Protein AF-A0A6F9XLU2-F1 (afdb_monomer)

Organism: NCBI:txid1601

Sequence (63 aa):
MIIDTNKIELLLSNKNLTDYQIEKMTGVSRVTVKQYRQNGINSMKLVNAVKLLDGYKQMKKIQ

Mean predicted aligned error: 3.03 Å

Radius of gyration: 10.54 Å; Cα contacts (8 Å, |Δi|>4): 48; chains: 1; bounding box: 27×22×24 Å

Secondary structure (DSSP, 8-state):
----HHHHHHHHH-TTS-HHHHHHHH---HHHHHHHHHH-GGGS-HHHHHHHHHHHHHHHH--

Solvent-accessible surface area (backbone atoms only — not comparable to full-atom values): 3693 Å² total; per-residue (Å²): 136,88,77,66,62,68,60,51,43,50,56,58,67,33,82,88,55,47,56,66,57,51,21,70,36,42,72,47,54,55,69,57,48,52,49,28,51,74,60,34,63,87,68,47,56,67,71,41,54,52,29,39,56,53,38,50,55,53,55,63,73,76,108

pLDDT: mean 92.29, std 8.29, range [55.03, 97.81]

Structure (mmCIF, N/CA/C/O backbone):
data_AF-A0A6F9XLU2-F1
#
_entry.id   AF-A0A6F9XLU2-F1
#
loop_
_atom_site.group_PDB
_atom_site.id
_atom_site.type_symbol
_atom_site.label_atom_id
_atom_site.label_alt_id
_atom_site.label_comp_id
_atom_site.label_asym_id
_atom_site.label_entity_id
_atom_site.label_seq_id
_atom_site.pdbx_PDB_ins_code
_atom_site.Cartn_x
_atom_site.Cartn_y
_atom_site.Cartn_z
_atom_site.occupancy
_atom_site.B_iso_or_equiv
_atom_site.auth_seq_id
_atom_site.auth_comp_id
_atom_site.auth_asym_id
_atom_site.auth_atom_id
_atom_site.pdbx_PDB_model_num
ATOM 1 N N . MET A 1 1 ? -7.770 -9.309 -15.637 1.00 60.94 1 MET A N 1
ATOM 2 C CA . MET A 1 1 ? -8.176 -8.169 -14.789 1.00 60.94 1 MET A CA 1
ATOM 3 C C . MET A 1 1 ? -7.380 -6.953 -15.229 1.00 60.94 1 MET A C 1
ATOM 5 O O . MET A 1 1 ? -6.160 -7.0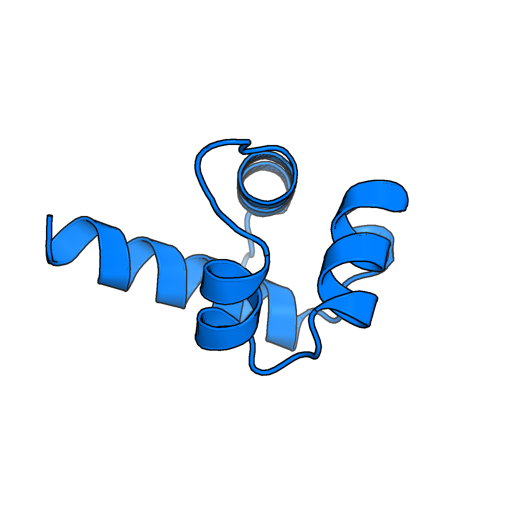16 -15.186 1.00 60.94 1 MET A O 1
ATOM 9 N N . ILE A 1 2 ? -8.041 -5.900 -15.711 1.00 71.44 2 ILE A N 1
ATOM 10 C CA . ILE A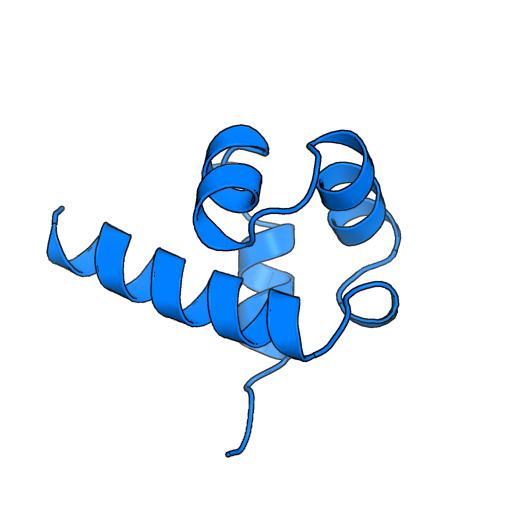 1 2 ? -7.372 -4.647 -16.091 1.00 71.44 2 ILE A CA 1
ATOM 11 C C . ILE A 1 2 ? -7.302 -3.774 -14.837 1.00 71.44 2 ILE A C 1
ATOM 13 O O . ILE A 1 2 ? -8.329 -3.529 -14.204 1.00 71.44 2 ILE A O 1
ATOM 17 N N . ILE A 1 3 ? -6.098 -3.353 -14.452 1.00 78.50 3 ILE A N 1
ATOM 18 C CA . ILE A 1 3 ? -5.897 -2.416 -13.343 1.00 78.50 3 ILE A CA 1
ATOM 19 C C . ILE A 1 3 ? -5.730 -1.024 -13.930 1.00 78.50 3 ILE A C 1
ATOM 21 O O . ILE A 1 3 ? -4.881 -0.803 -14.787 1.00 78.50 3 ILE A O 1
ATOM 25 N N . ASP A 1 4 ? -6.536 -0.093 -13.435 1.00 85.75 4 ASP A N 1
ATOM 26 C CA . ASP A 1 4 ? -6.415 1.325 -13.748 1.00 85.75 4 ASP A CA 1
ATOM 27 C C . ASP A 1 4 ? -5.241 1.919 -12.957 1.00 85.75 4 ASP A C 1
ATOM 29 O O . ASP A 1 4 ? -5.361 2.242 -11.772 1.00 85.75 4 ASP A O 1
ATOM 33 N N . THR 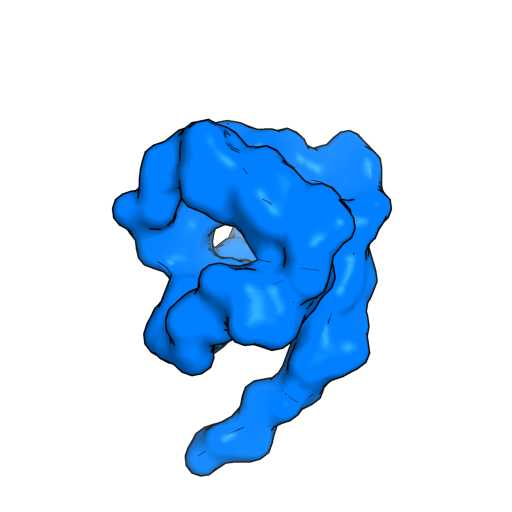A 1 5 ? -4.083 2.005 -13.607 1.00 88.62 5 THR A N 1
ATOM 34 C CA . THR A 1 5 ? -2.840 2.507 -13.013 1.00 88.62 5 THR A CA 1
ATOM 35 C C . THR A 1 5 ? -2.930 3.989 -12.642 1.00 88.62 5 THR A C 1
ATOM 37 O O . THR A 1 5 ? -2.357 4.390 -11.631 1.00 88.62 5 THR A O 1
ATOM 40 N N . ASN A 1 6 ? -3.734 4.782 -13.361 1.00 92.12 6 ASN A N 1
ATOM 41 C CA . ASN A 1 6 ? -3.963 6.195 -13.043 1.00 92.12 6 ASN A CA 1
ATOM 42 C C . ASN A 1 6 ? -4.658 6.350 -11.687 1.00 92.12 6 ASN A C 1
ATOM 44 O O . ASN A 1 6 ? -4.303 7.224 -10.896 1.00 92.12 6 ASN A O 1
ATOM 48 N N . LYS A 1 7 ? -5.618 5.471 -11.366 1.00 93.06 7 LYS A N 1
ATOM 49 C CA . LYS A 1 7 ? -6.244 5.467 -10.034 1.00 93.06 7 LYS A CA 1
ATOM 50 C C . LYS A 1 7 ? -5.241 5.165 -8.926 1.00 93.06 7 LYS A C 1
ATOM 52 O O . LYS A 1 7 ? -5.328 5.771 -7.864 1.00 93.06 7 LYS A O 1
ATOM 57 N N . ILE A 1 8 ? -4.303 4.248 -9.150 1.00 94.75 8 ILE A N 1
ATOM 58 C CA . ILE A 1 8 ? -3.274 3.925 -8.154 1.00 94.75 8 ILE A CA 1
ATOM 59 C C . ILE A 1 8 ? -2.354 5.125 -7.921 1.00 94.75 8 ILE A C 1
ATOM 61 O O . ILE A 1 8 ? -2.118 5.479 -6.770 1.00 94.75 8 ILE A O 1
ATOM 65 N N . GLU A 1 9 ? -1.906 5.791 -8.987 1.00 95.38 9 GLU A N 1
ATOM 66 C CA . GLU A 1 9 ? -1.093 7.011 -8.889 1.00 95.38 9 GLU A CA 1
ATOM 67 C C . GLU A 1 9 ? -1.800 8.121 -8.101 1.00 95.38 9 GLU A C 1
ATOM 69 O O . GLU A 1 9 ? -1.214 8.745 -7.212 1.00 95.38 9 GLU A O 1
ATOM 74 N N . LEU A 1 10 ? -3.100 8.316 -8.346 1.00 95.69 10 LEU A N 1
ATOM 75 C CA . LEU A 1 10 ? -3.909 9.262 -7.577 1.00 95.69 10 LEU A CA 1
ATOM 76 C C . LEU A 1 10 ? -3.981 8.887 -6.093 1.00 95.69 10 LEU A C 1
ATOM 78 O O . LEU A 1 10 ? -3.889 9.766 -5.238 1.00 95.69 10 LEU A O 1
ATOM 82 N N . LEU A 1 11 ? -4.120 7.599 -5.763 1.00 95.38 11 LEU A N 1
ATOM 83 C CA . LEU A 1 11 ? -4.126 7.134 -4.373 1.00 95.38 11 LEU A CA 1
ATOM 84 C C . LEU A 1 11 ? -2.767 7.341 -3.691 1.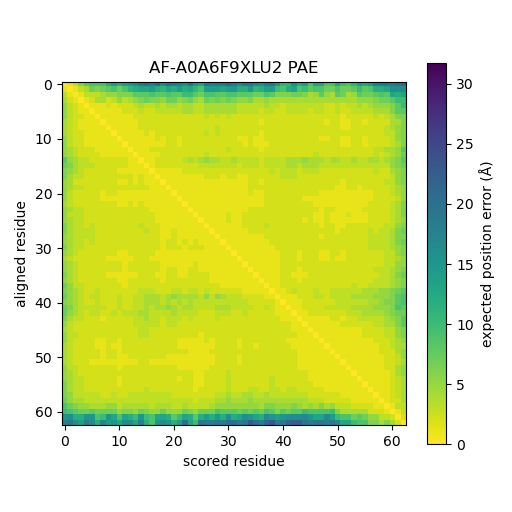00 95.38 11 LEU A C 1
ATOM 86 O O . LEU A 1 11 ? -2.731 7.790 -2.546 1.00 95.38 11 LEU A O 1
ATOM 90 N N . LEU A 1 12 ? -1.661 7.072 -4.390 1.00 95.62 12 LEU A N 1
ATOM 91 C CA . LEU A 1 12 ? -0.302 7.309 -3.892 1.00 95.62 12 LEU A CA 1
ATOM 92 C C . LEU A 1 12 ? 0.014 8.804 -3.737 1.00 95.62 12 LEU A C 1
ATOM 94 O O . LEU A 1 12 ? 0.785 9.180 -2.856 1.00 95.62 12 LEU A O 1
ATOM 98 N N . SER A 1 13 ? -0.618 9.669 -4.525 1.00 95.56 13 SER A N 1
ATOM 99 C CA . SER A 1 13 ? -0.470 11.128 -4.424 1.00 95.56 13 SER A CA 1
ATOM 100 C C . SER A 1 13 ? -1.463 11.775 -3.451 1.00 95.56 13 SER A C 1
ATOM 102 O O . SER A 1 13 ? -1.348 12.958 -3.123 1.00 95.56 13 SER A O 1
ATOM 104 N N . ASN A 1 14 ? -2.444 11.017 -2.953 1.00 94.81 14 ASN A N 1
ATOM 105 C CA . ASN A 1 14 ? -3.473 11.534 -2.064 1.00 94.81 14 ASN A CA 1
ATOM 106 C C . ASN A 1 14 ? -2.893 11.822 -0.670 1.00 94.81 14 ASN A C 1
ATOM 108 O O . ASN A 1 14 ? -2.506 10.904 0.057 1.00 94.81 14 ASN A O 1
ATOM 112 N N . LYS A 1 15 ? -2.875 13.104 -0.283 1.00 91.81 15 LYS A N 1
ATOM 113 C CA . LYS A 1 15 ? -2.402 13.566 1.034 1.00 91.81 15 LYS A CA 1
ATOM 114 C C . LYS A 1 15 ? -3.330 13.175 2.191 1.00 91.81 15 LYS A C 1
ATOM 116 O O . LYS A 1 15 ? -2.876 13.115 3.327 1.00 91.81 15 LYS A O 1
ATOM 121 N N . ASN A 1 16 ? -4.600 12.876 1.910 1.00 93.25 16 ASN A N 1
ATOM 122 C CA . ASN A 1 16 ? -5.569 12.430 2.918 1.00 93.25 16 ASN A CA 1
ATOM 123 C C . ASN A 1 16 ? -5.469 10.927 3.204 1.00 93.25 16 ASN A C 1
ATOM 125 O O . ASN A 1 16 ? -6.054 10.444 4.171 1.00 93.25 16 ASN A O 1
ATOM 129 N N . LEU A 1 17 ? -4.759 10.179 2.357 1.00 95.06 17 LEU A N 1
ATOM 130 C CA . LEU A 1 17 ? -4.461 8.778 2.598 1.00 95.06 17 LEU A CA 1
ATOM 131 C C . LEU A 1 17 ? -3.107 8.717 3.297 1.00 95.06 17 LEU A C 1
ATOM 133 O O . LEU A 1 17 ? -2.100 9.114 2.725 1.00 95.06 17 LEU A O 1
ATOM 137 N N . THR A 1 18 ? -3.068 8.262 4.541 1.00 95.94 18 THR A N 1
ATOM 138 C CA . THR A 1 18 ? -1.824 8.152 5.313 1.00 95.94 18 THR A CA 1
ATOM 139 C C . THR A 1 18 ? -1.024 6.923 4.891 1.00 95.94 18 THR A C 1
ATOM 141 O O . THR A 1 18 ? -1.584 5.923 4.436 1.00 95.94 18 THR A O 1
ATOM 144 N N . ASP A 1 19 ? 0.291 6.948 5.109 1.00 96.81 19 ASP A N 1
ATOM 145 C CA . ASP A 1 19 ? 1.139 5.780 4.832 1.00 96.81 19 ASP A CA 1
ATOM 146 C C . ASP A 1 19 ? 0.705 4.546 5.636 1.00 96.81 19 ASP A C 1
ATOM 148 O O . ASP A 1 19 ? 0.799 3.427 5.141 1.00 96.81 19 ASP A O 1
ATOM 152 N N . TYR A 1 20 ? 0.162 4.749 6.841 1.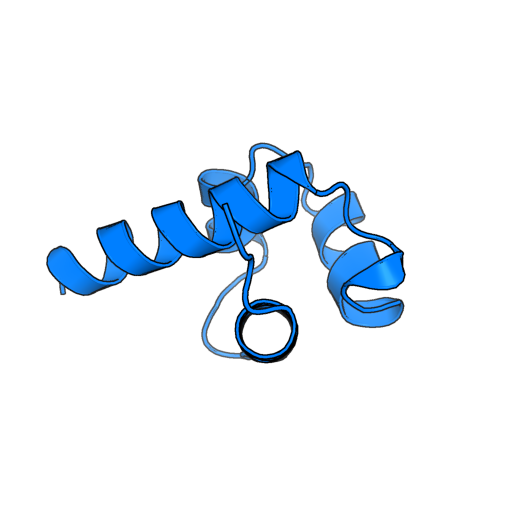00 96.31 20 TYR A N 1
ATOM 153 C CA . TYR A 1 20 ? -0.401 3.679 7.664 1.00 96.31 20 TYR A CA 1
ATOM 154 C C . TYR A 1 20 ? -1.635 3.025 7.028 1.00 96.31 20 TYR A C 1
ATOM 156 O O . TYR A 1 20 ? -1.767 1.803 7.041 1.00 96.31 20 TYR A O 1
ATOM 164 N N . GLN A 1 21 ? -2.541 3.813 6.444 1.00 96.81 21 GLN A N 1
ATOM 165 C CA . GLN A 1 21 ? -3.713 3.266 5.756 1.00 96.81 21 GLN A CA 1
ATOM 166 C C . GLN A 1 21 ? -3.302 2.448 4.528 1.00 96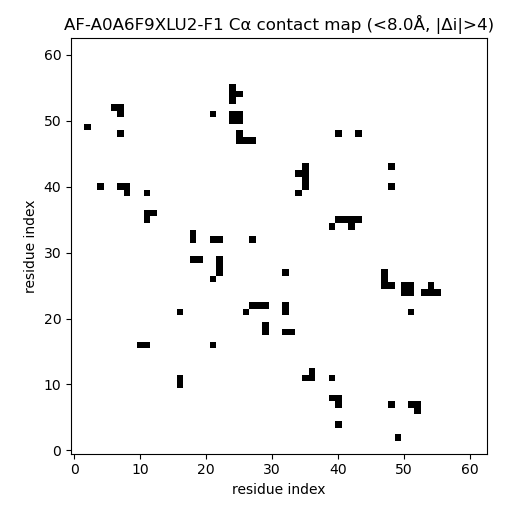.81 21 GLN A C 1
ATOM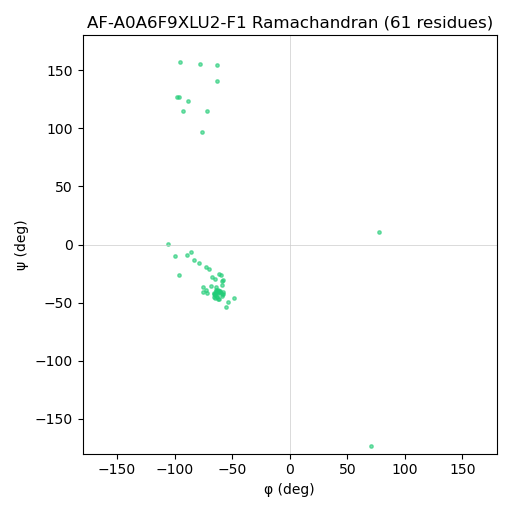 168 O O . GLN A 1 21 ? -3.816 1.350 4.329 1.00 96.81 21 GLN A O 1
ATOM 173 N N . ILE A 1 22 ? -2.338 2.937 3.744 1.00 96.81 22 ILE A N 1
ATOM 174 C CA . ILE A 1 22 ? -1.812 2.205 2.582 1.00 96.81 22 ILE A CA 1
ATOM 175 C C . ILE A 1 22 ? -1.108 0.919 3.026 1.00 96.81 22 ILE A C 1
ATOM 177 O O . ILE A 1 22 ? -1.336 -0.133 2.430 1.00 96.81 22 ILE A O 1
ATOM 181 N N . GLU A 1 23 ? -0.300 0.970 4.087 1.00 97.69 23 GLU A N 1
ATOM 182 C CA . GLU A 1 23 ? 0.307 -0.211 4.716 1.00 97.69 23 GLU A CA 1
ATOM 183 C C . GLU A 1 23 ? -0.766 -1.244 5.080 1.00 97.69 23 GLU A C 1
ATOM 185 O O . GLU A 1 23 ? -0.650 -2.405 4.697 1.00 97.69 23 GLU A O 1
ATOM 190 N N . LYS A 1 24 ? -1.851 -0.834 5.749 1.00 97.19 24 LYS A N 1
ATOM 191 C CA . LYS A 1 24 ? -2.936 -1.751 6.127 1.00 97.19 24 LYS A CA 1
ATOM 192 C C . LYS A 1 24 ? -3.664 -2.354 4.928 1.00 97.19 24 LYS A C 1
ATOM 194 O O . LYS A 1 24 ? -4.016 -3.527 4.980 1.00 97.19 24 LYS A O 1
ATOM 199 N N . MET A 1 25 ? -3.861 -1.594 3.852 1.00 96.56 25 MET A N 1
ATOM 200 C CA . MET A 1 25 ? -4.509 -2.096 2.634 1.00 96.56 25 MET A CA 1
ATOM 201 C C . MET A 1 25 ? -3.615 -3.072 1.863 1.00 96.56 25 MET A C 1
ATOM 203 O O . MET A 1 25 ? -4.086 -4.082 1.352 1.00 96.56 25 MET A O 1
ATOM 207 N N . THR A 1 26 ? -2.321 -2.772 1.760 1.00 96.38 26 THR A N 1
ATOM 208 C CA . THR A 1 26 ? -1.389 -3.486 0.870 1.00 96.38 26 THR A CA 1
ATOM 209 C C . THR A 1 26 ? -0.603 -4.595 1.567 1.00 96.38 26 THR A C 1
ATOM 211 O O . THR A 1 26 ? -0.189 -5.560 0.919 1.00 96.38 26 THR A O 1
ATOM 214 N N . GLY A 1 27 ? -0.410 -4.476 2.880 1.00 97.00 27 GLY A N 1
ATOM 215 C CA . GLY A 1 27 ? 0.432 -5.347 3.694 1.00 97.00 27 GLY A CA 1
ATOM 216 C C . GLY A 1 27 ? 1.934 -5.072 3.567 1.00 97.00 27 GLY A C 1
ATOM 217 O O . GLY A 1 27 ? 2.725 -5.894 4.019 1.00 97.00 27 GLY A O 1
ATOM 218 N N . VAL A 1 28 ? 2.349 -3.966 2.937 1.00 97.06 28 VAL A N 1
ATOM 219 C CA . VAL A 1 28 ? 3.771 -3.586 2.843 1.00 97.06 28 VAL A CA 1
ATOM 220 C C . VAL A 1 28 ? 4.164 -2.611 3.948 1.00 97.06 28 VAL A C 1
ATOM 222 O O . VAL A 1 28 ? 3.328 -1.877 4.466 1.00 97.06 28 VAL A O 1
ATOM 225 N N . SER A 1 29 ? 5.458 -2.553 4.269 1.00 97.81 29 SER A N 1
ATOM 226 C CA . SER A 1 29 ? 5.979 -1.620 5.274 1.00 97.81 29 SER A CA 1
ATOM 227 C C . SER A 1 29 ? 5.788 -0.151 4.870 1.00 97.81 29 SER A C 1
ATOM 229 O O . SER A 1 29 ? 5.811 0.190 3.685 1.00 97.81 29 SER A O 1
ATOM 231 N N . ARG A 1 30 ? 5.726 0.760 5.850 1.00 97.00 30 ARG A N 1
ATOM 232 C CA . ARG A 1 30 ? 5.674 2.214 5.587 1.00 97.00 30 ARG A CA 1
ATOM 233 C C . ARG A 1 30 ? 6.869 2.733 4.785 1.00 97.00 30 ARG A C 1
ATOM 235 O O . ARG A 1 30 ? 6.718 3.682 4.025 1.00 97.00 30 ARG A O 1
ATOM 242 N N . VAL A 1 31 ? 8.047 2.120 4.929 1.00 97.00 31 VAL A N 1
ATOM 243 C CA . VAL A 1 31 ? 9.234 2.471 4.126 1.00 97.00 31 VAL A CA 1
ATOM 244 C C . VAL A 1 31 ? 8.970 2.178 2.650 1.00 97.00 31 VAL A C 1
ATOM 246 O O . VAL A 1 31 ? 9.204 3.029 1.797 1.00 97.00 31 VAL A O 1
ATOM 249 N N . THR A 1 32 ? 8.398 1.012 2.357 1.00 97.31 32 THR A N 1
ATOM 250 C CA . THR A 1 32 ? 7.995 0.627 1.002 1.00 97.31 32 THR A CA 1
ATOM 251 C C . THR A 1 32 ? 6.893 1.541 0.455 1.00 97.31 32 THR A C 1
ATOM 253 O O . THR A 1 32 ? 6.959 1.944 -0.700 1.00 97.31 32 THR A O 1
ATOM 256 N N . VAL A 1 33 ? 5.917 1.942 1.280 1.00 97.12 33 VAL A N 1
ATOM 257 C CA . VAL A 1 33 ? 4.893 2.923 0.871 1.00 97.12 33 VAL A CA 1
ATOM 258 C C . VAL A 1 33 ? 5.528 4.254 0.456 1.00 97.12 33 VAL A C 1
ATOM 260 O O . VAL A 1 33 ? 5.177 4.798 -0.589 1.00 97.12 33 VAL A O 1
ATOM 263 N N . LYS A 1 34 ? 6.498 4.764 1.225 1.00 96.31 34 LYS A N 1
ATOM 264 C CA . LYS A 1 34 ? 7.221 5.996 0.869 1.00 96.31 34 LYS A CA 1
ATOM 265 C C . LYS A 1 34 ? 7.955 5.865 -0.463 1.00 96.31 34 LYS A C 1
ATOM 267 O O . LYS A 1 34 ? 7.891 6.785 -1.272 1.00 96.31 34 LYS A O 1
ATOM 272 N N . GLN A 1 35 ? 8.586 4.718 -0.717 1.00 96.75 35 GLN A N 1
ATOM 273 C CA . GLN A 1 35 ? 9.219 4.437 -2.009 1.00 96.75 35 GLN A CA 1
ATOM 274 C C . GLN A 1 35 ? 8.202 4.451 -3.156 1.00 96.75 35 GLN A C 1
ATOM 276 O O . GLN A 1 35 ? 8.505 5.011 -4.206 1.00 96.75 35 GLN A O 1
ATOM 281 N N . TYR A 1 36 ? 6.995 3.907 -2.955 1.00 96.06 36 TYR A N 1
ATOM 282 C CA . TYR A 1 36 ? 5.924 3.963 -3.957 1.00 96.06 36 TYR A CA 1
ATOM 283 C C . TYR A 1 36 ? 5.482 5.393 -4.256 1.00 96.06 36 TYR A C 1
ATOM 285 O O . TYR A 1 36 ? 5.280 5.733 -5.414 1.00 96.06 36 TYR A O 1
ATOM 293 N N . ARG A 1 37 ? 5.376 6.257 -3.242 1.00 95.50 37 ARG A N 1
ATOM 294 C CA . ARG A 1 37 ? 5.035 7.671 -3.467 1.00 95.50 37 ARG A CA 1
ATOM 295 C C . ARG A 1 37 ? 6.133 8.451 -4.180 1.00 95.50 37 ARG A C 1
ATOM 297 O O . ARG A 1 37 ? 5.832 9.357 -4.943 1.00 95.50 37 ARG A O 1
ATOM 304 N N . GLN A 1 38 ? 7.394 8.132 -3.897 1.00 95.75 38 GLN A N 1
ATOM 305 C CA . GLN A 1 38 ? 8.543 8.817 -4.492 1.00 95.75 38 GLN A CA 1
ATOM 306 C C . GLN A 1 38 ? 8.779 8.399 -5.944 1.00 95.75 38 GLN A C 1
ATOM 308 O O . GLN A 1 38 ? 9.082 9.243 -6.778 1.00 95.75 38 GLN A O 1
ATOM 313 N N . ASN A 1 39 ? 8.639 7.104 -6.239 1.00 95.06 39 ASN A N 1
ATOM 314 C CA . ASN A 1 39 ? 8.996 6.522 -7.536 1.00 95.06 39 ASN A CA 1
ATOM 315 C C . ASN A 1 39 ? 7.773 6.174 -8.405 1.00 95.06 39 ASN A C 1
ATOM 317 O O . ASN A 1 39 ? 7.928 5.632 -9.500 1.00 95.06 39 ASN A O 1
ATOM 321 N N . GLY A 1 40 ? 6.565 6.439 -7.904 1.00 91.62 40 GLY A N 1
ATOM 322 C CA . GLY A 1 40 ? 5.303 6.120 -8.565 1.00 91.62 40 GLY A CA 1
ATOM 323 C C . GLY A 1 40 ? 4.990 4.623 -8.618 1.00 91.62 40 GLY A C 1
ATOM 324 O O . GLY A 1 40 ? 5.696 3.763 -8.068 1.00 91.62 40 GLY A O 1
ATOM 325 N N . ILE A 1 41 ? 3.920 4.303 -9.341 1.00 91.00 41 ILE A N 1
ATOM 326 C CA . ILE A 1 41 ? 3.370 2.956 -9.513 1.00 91.00 41 ILE A CA 1
ATOM 327 C C . ILE A 1 41 ? 4.371 1.980 -10.134 1.00 91.00 41 ILE A C 1
ATOM 329 O O . ILE A 1 41 ? 4.307 0.786 -9.857 1.00 91.00 41 ILE A O 1
ATOM 333 N N . ASN A 1 42 ? 5.338 2.468 -10.914 1.00 90.44 42 ASN A N 1
ATOM 334 C CA . ASN A 1 42 ? 6.361 1.632 -11.548 1.00 90.44 42 ASN A CA 1
ATOM 335 C C . ASN A 1 42 ? 7.225 0.876 -10.526 1.00 90.44 42 ASN A C 1
ATOM 337 O O . ASN A 1 42 ? 7.759 -0.188 -10.826 1.00 90.44 42 ASN A O 1
ATOM 341 N N . SER A 1 43 ? 7.338 1.401 -9.304 1.00 92.94 43 SER A N 1
ATOM 342 C CA . SER A 1 43 ? 8.035 0.734 -8.199 1.00 92.94 43 SER A CA 1
ATOM 343 C C . SER A 1 43 ? 7.152 -0.253 -7.417 1.00 92.94 43 SER A C 1
ATOM 345 O O . SER A 1 43 ? 7.639 -0.986 -6.552 1.00 92.94 43 SER A O 1
ATOM 347 N N . MET A 1 44 ? 5.851 -0.302 -7.714 1.00 95.00 44 MET A N 1
ATOM 348 C CA . MET A 1 44 ? 4.853 -1.094 -7.004 1.00 95.00 44 MET A CA 1
ATOM 349 C C . MET A 1 44 ? 4.603 -2.433 -7.706 1.00 95.00 44 MET A C 1
ATOM 351 O O . MET A 1 44 ? 4.253 -2.496 -8.882 1.00 95.00 44 MET A O 1
ATOM 355 N N . LYS A 1 45 ? 4.709 -3.543 -6.964 1.00 94.81 45 LYS A N 1
ATOM 356 C CA . LYS A 1 45 ? 4.312 -4.862 -7.485 1.00 94.81 45 LYS A CA 1
ATOM 357 C C . LYS A 1 45 ? 2.813 -4.872 -7.793 1.00 94.81 45 LYS A C 1
ATOM 359 O O . LYS A 1 45 ? 2.020 -4.402 -6.977 1.00 94.81 45 LYS A O 1
ATOM 364 N N . LEU A 1 46 ? 2.423 -5.519 -8.895 1.00 93.44 46 LEU A N 1
ATOM 365 C CA . LEU A 1 46 ? 1.027 -5.620 -9.342 1.00 93.44 46 LEU A CA 1
ATOM 366 C C . LEU A 1 46 ? 0.068 -6.051 -8.220 1.00 93.44 46 LEU A C 1
ATOM 368 O O . LEU A 1 46 ? -0.964 -5.426 -8.008 1.00 93.44 46 LEU A O 1
ATOM 372 N N . VAL A 1 47 ? 0.443 -7.075 -7.446 1.00 94.75 47 VAL A N 1
ATOM 373 C CA . VAL A 1 47 ? -0.359 -7.580 -6.317 1.00 94.75 47 VAL A CA 1
ATOM 374 C C . VAL A 1 47 ? -0.628 -6.516 -5.248 1.00 94.75 47 VAL A C 1
ATOM 376 O O . VAL A 1 47 ? -1.713 -6.477 -4.674 1.00 94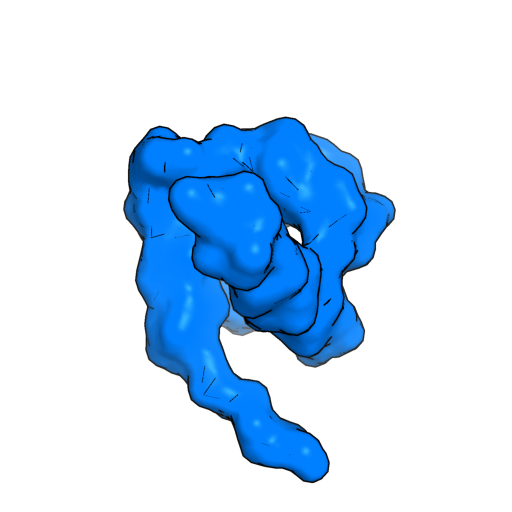.75 47 VAL A O 1
ATOM 379 N N . ASN A 1 48 ? 0.321 -5.614 -5.002 1.00 96.12 48 ASN A N 1
ATOM 380 C CA . ASN A 1 48 ? 0.150 -4.542 -4.026 1.00 96.12 48 ASN A CA 1
ATOM 381 C C . ASN A 1 48 ? -0.769 -3.451 -4.590 1.00 96.12 48 ASN A C 1
ATOM 383 O O . ASN A 1 48 ? -1.579 -2.906 -3.846 1.00 96.12 48 ASN A O 1
ATOM 387 N N . ALA A 1 49 ? -0.683 -3.163 -5.893 1.00 95.25 49 ALA A N 1
ATOM 388 C CA . ALA A 1 49 ? -1.579 -2.224 -6.565 1.00 95.25 49 ALA A CA 1
ATOM 389 C C . ALA A 1 49 ? -3.041 -2.709 -6.523 1.00 95.25 49 ALA A C 1
ATOM 391 O O . ALA A 1 49 ? -3.934 -1.936 -6.180 1.00 95.25 49 ALA A O 1
ATOM 392 N N . VAL A 1 50 ? -3.279 -4.007 -6.769 1.00 95.00 50 VAL A N 1
ATOM 393 C CA . VAL A 1 50 ? -4.605 -4.636 -6.595 1.00 95.00 50 VAL A CA 1
ATOM 394 C C . VAL A 1 50 ? -5.131 -4.419 -5.180 1.00 95.00 50 VAL A C 1
ATOM 396 O O . VAL A 1 50 ? -6.225 -3.888 -4.994 1.00 95.00 50 VAL A O 1
ATOM 399 N N . LYS A 1 51 ? -4.325 -4.782 -4.179 1.00 96.06 51 LYS A N 1
ATOM 400 C CA . LYS A 1 51 ? -4.702 -4.665 -2.768 1.00 96.06 51 LYS A CA 1
ATOM 401 C C . LYS A 1 51 ? -5.000 -3.226 -2.353 1.00 96.06 51 LYS A C 1
ATOM 403 O O . LYS A 1 51 ? -5.959 -2.997 -1.624 1.00 96.06 51 LYS A O 1
ATOM 408 N N . LEU A 1 52 ? -4.217 -2.256 -2.829 1.00 95.81 52 LEU A N 1
ATOM 409 C CA . LEU A 1 52 ? -4.464 -0.838 -2.562 1.00 95.81 52 LEU A CA 1
ATOM 410 C C . LEU A 1 52 ? -5.821 -0.400 -3.117 1.00 95.81 52 LEU A C 1
ATOM 412 O O . LEU A 1 52 ? -6.603 0.233 -2.410 1.00 95.81 52 LEU A O 1
ATOM 416 N N . LEU A 1 53 ? -6.119 -0.766 -4.364 1.00 94.62 53 LEU A N 1
ATOM 417 C CA . LEU A 1 53 ? -7.381 -0.408 -4.999 1.00 94.62 53 LEU A CA 1
ATOM 418 C C . LEU A 1 53 ? -8.577 -1.017 -4.260 1.00 94.62 53 LEU A C 1
ATOM 420 O O . LEU A 1 53 ? -9.560 -0.326 -3.993 1.00 94.62 53 LEU A O 1
ATOM 424 N N . ASP A 1 54 ? -8.498 -2.300 -3.922 1.00 94.06 54 ASP A N 1
ATOM 425 C CA . ASP A 1 54 ? -9.596 -3.000 -3.262 1.00 94.06 54 ASP A CA 1
ATOM 426 C C . ASP A 1 54 ? -9.760 -2.571 -1.803 1.00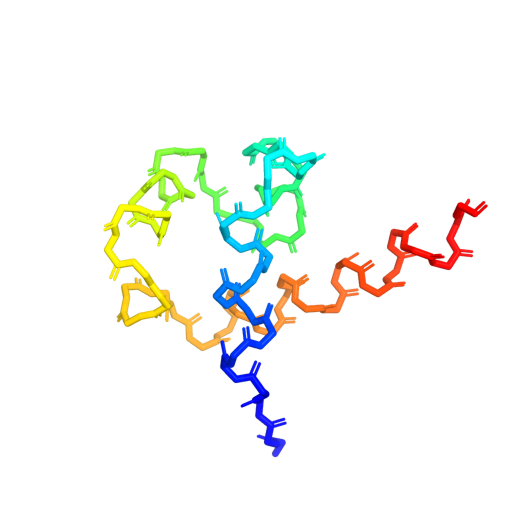 94.06 54 ASP A C 1
ATOM 428 O O . ASP A 1 54 ? -10.886 -2.336 -1.361 1.00 94.06 54 ASP A O 1
ATOM 432 N N . GLY A 1 55 ? -8.658 -2.362 -1.081 1.00 94.81 55 GLY A N 1
ATOM 433 C CA . GLY A 1 55 ? -8.672 -1.811 0.271 1.00 94.81 55 GLY A CA 1
ATOM 434 C C . GLY A 1 55 ? -9.264 -0.401 0.320 1.00 94.81 55 GLY A C 1
ATOM 435 O O . GLY A 1 55 ? -10.085 -0.103 1.188 1.00 94.81 55 GLY A O 1
ATOM 436 N N . TYR A 1 56 ? -8.938 0.453 -0.655 1.00 94.12 56 TYR A N 1
ATOM 437 C CA . TYR A 1 56 ? -9.517 1.794 -0.750 1.00 94.12 56 TYR A CA 1
ATOM 438 C C . TYR A 1 56 ? -11.024 1.758 -1.039 1.00 94.12 56 TYR A C 1
ATOM 440 O O . TYR A 1 56 ? -11.789 2.480 -0.397 1.00 94.12 56 TYR A O 1
ATOM 448 N N . LYS A 1 57 ? -11.479 0.887 -1.955 1.00 92.56 57 LYS A N 1
ATOM 449 C CA . LYS A 1 57 ? -12.918 0.686 -2.214 1.00 92.56 57 LYS A CA 1
ATOM 450 C C . LYS A 1 57 ? -13.658 0.232 -0.958 1.00 92.56 57 LYS A C 1
ATOM 452 O O . LYS A 1 57 ? -14.756 0.713 -0.706 1.00 92.56 57 LYS A O 1
ATOM 457 N N . GLN A 1 58 ? -13.082 -0.691 -0.188 1.00 92.25 58 GLN A N 1
ATOM 458 C CA . GLN A 1 58 ? -13.685 -1.166 1.060 1.00 92.25 58 GLN A CA 1
ATOM 459 C C . GLN A 1 58 ? -13.773 -0.042 2.095 1.00 92.25 58 GLN A C 1
ATOM 461 O O . GLN A 1 58 ? -14.843 0.180 2.648 1.00 92.25 58 GLN A O 1
ATOM 466 N N . MET A 1 59 ? -12.701 0.733 2.279 1.00 90.12 59 MET A N 1
ATOM 467 C CA . MET A 1 59 ? -12.698 1.889 3.182 1.00 90.12 59 MET A CA 1
ATOM 468 C C . MET A 1 59 ? -13.780 2.915 2.815 1.00 90.12 59 MET A C 1
ATOM 470 O O . MET A 1 59 ? -14.452 3.435 3.698 1.00 90.12 59 MET A O 1
ATOM 474 N N . LYS A 1 60 ? -13.983 3.184 1.518 1.00 87.62 60 LYS A N 1
ATOM 475 C CA . LYS A 1 60 ? -15.007 4.125 1.036 1.00 87.62 60 LYS A CA 1
ATOM 476 C C . LYS A 1 60 ? -16.444 3.624 1.144 1.00 87.62 60 LYS A C 1
ATOM 478 O O . LYS A 1 60 ? -17.343 4.447 1.113 1.00 87.62 60 LYS A O 1
ATOM 483 N N . LYS A 1 61 ? -16.666 2.315 1.270 1.00 84.62 61 LYS A N 1
ATOM 484 C CA . LYS A 1 61 ? -17.998 1.752 1.550 1.00 84.62 61 LYS A CA 1
ATOM 485 C C . LYS A 1 61 ? -18.398 1.866 3.023 1.00 84.62 61 LYS A C 1
ATOM 487 O O . LYS A 1 61 ? -19.557 1.640 3.341 1.00 84.62 61 LYS A O 1
ATOM 492 N N . ILE A 1 62 ? -17.434 2.129 3.905 1.00 68.06 62 ILE A N 1
ATOM 493 C CA . ILE A 1 62 ? -17.619 2.174 5.362 1.00 68.06 62 ILE A CA 1
ATOM 494 C C . ILE A 1 62 ? -17.748 3.633 5.863 1.00 68.06 62 ILE A C 1
ATOM 496 O O . ILE A 1 62 ? -18.093 3.848 7.021 1.00 68.06 62 ILE A O 1
ATOM 500 N N . GLN A 1 63 ? -17.488 4.627 5.003 1.00 55.03 63 GLN A N 1
ATOM 501 C CA . GLN A 1 63 ? -17.679 6.066 5.260 1.00 55.03 63 GLN A CA 1
ATOM 502 C C . GLN A 1 63 ? -19.010 6.543 4.691 1.00 55.03 63 GLN A C 1
ATOM 504 O O . GLN A 1 63 ? -19.612 7.428 5.333 1.00 55.03 63 GLN A O 1
#

Nearest PDB structures (foldseek):
  7ewc-assembly1_A  TM=6.184E-01  e=3.097E-01  Mycobacterium tuberculosis H37Rv
  2a6c-assembly1_A  TM=6.687E-01  e=4.675E-01  Nitrosomonas europaea
  7ewc-assembly2_C  TM=6.498E-01  e=4.156E-01  Mycobacterium tuberculosis H37Rv
  7ewe-assembly2_D  TM=6.910E-01  e=1.130E+00  Mycobacterium tuberculosis H37Rv
  3qq6-assembly1_A  TM=6.487E-01  e=1.608E+00  Bacillus subtilis

Foldseek 3Di:
DDQDLVVLQCQLVDPVQDLVLLCVQQVDDSVLSVVCSVVPCVSPDPSSSVSSVVSVVVVVVVD